Protein AF-A0A2D5CV37-F1 (afdb_monomer)

Foldseek 3Di:
DVVVVVVVVVVVVVVVPPPPPPVPDPQPWDWDFDADPVLPFFIWIWIARCPPPDPRHRPTLDIGGDDDDRFAFDDWDPDQDPQQWIWTAGDPPRKTWIWHCPPVSDIDGDDMD

Nearest PDB structures (foldseek):
  2ece-assembly1_A  TM=8.464E-01  e=9.595E-04  Sulfurisphaera tokodaii
  7o6z-assembly1_A  TM=6.064E-01  e=4.208E+00  Methylacidimicrobium sp. AP8
  4ggz-assembly4_D  TM=2.355E-01  e=1.710E+00  Bradyrhizobium diazoefficiens USDA 110
  1yby-assembly1_B  TM=2.446E-01  e=1.220E+00  Acetivibrio thermocellus
  6rk3-assembly1_A  TM=2.764E-01  e=2.142E+00  Staphylococcus aureus

Mean predicted aligned error: 9.81 Å

Secondary structure (DSSP, 8-state):
-HHHHHHHHHHHHHHTT------TT---EEEEEE--TTS-S--EEEEEE--TT-TTTT-EEEEEE-SS----EEE--SS--TT-EEEEEESSS--EEEEE-SSTTS-EEEEE-

Structure (mmCIF, N/CA/C/O backbone):
data_AF-A0A2D5CV37-F1
#
_entry.id   AF-A0A2D5CV37-F1
#
loop_
_atom_site.group_PDB
_atom_site.id
_atom_site.type_symbol
_atom_site.label_atom_id
_atom_site.label_alt_id
_atom_site.label_comp_id
_atom_site.label_asym_id
_atom_site.label_entity_id
_atom_site.label_seq_id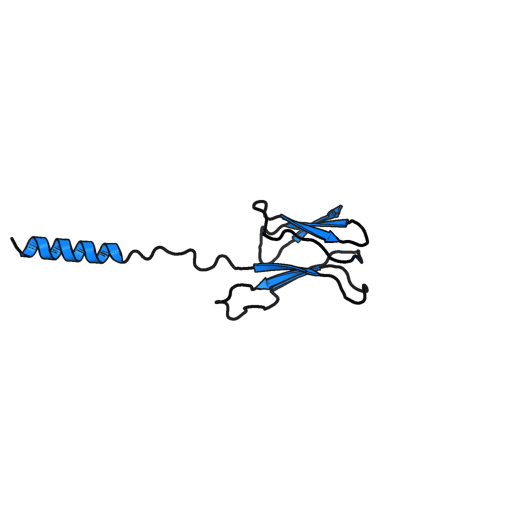
_atom_site.pdbx_PDB_ins_code
_atom_site.Cartn_x
_atom_site.Cartn_y
_atom_site.Cartn_z
_atom_site.occupancy
_atom_site.B_iso_or_equiv
_atom_site.auth_seq_id
_atom_site.auth_comp_id
_atom_site.auth_asym_id
_atom_site.auth_atom_id
_atom_site.pdbx_PDB_model_num
ATOM 1 N N . MET A 1 1 ? -40.318 1.553 53.764 1.00 58.28 1 MET A N 1
ATOM 2 C CA . MET A 1 1 ? -38.871 1.805 53.559 1.00 58.28 1 MET A CA 1
ATOM 3 C C . MET A 1 1 ? -38.221 0.873 52.531 1.00 58.28 1 MET A C 1
ATOM 5 O O . MET A 1 1 ? -37.416 1.357 51.756 1.00 58.28 1 MET A O 1
ATOM 9 N N . ILE A 1 2 ? -38.599 -0.409 52.435 1.00 59.62 2 ILE A N 1
ATOM 10 C CA . ILE A 1 2 ? -38.009 -1.390 51.488 1.00 59.62 2 ILE A CA 1
ATOM 11 C C . ILE A 1 2 ? -38.273 -1.068 49.996 1.00 59.62 2 ILE A C 1
ATOM 13 O O . ILE A 1 2 ? -37.419 -1.307 49.148 1.00 59.62 2 ILE A O 1
ATOM 17 N N . LYS A 1 3 ? -39.416 -0.447 49.667 1.00 54.56 3 LYS A N 1
ATOM 18 C CA . LYS A 1 3 ? -39.798 -0.093 48.282 1.00 54.56 3 LYS A CA 1
ATOM 19 C C . LYS A 1 3 ? -38.857 0.919 47.603 1.00 54.56 3 LYS A C 1
ATOM 21 O O . LYS A 1 3 ? -38.668 0.835 46.394 1.00 54.56 3 LYS A O 1
ATOM 26 N N . ASN A 1 4 ? -38.242 1.830 48.364 1.00 55.72 4 ASN A N 1
ATOM 27 C CA . ASN A 1 4 ? -37.338 2.846 47.806 1.00 55.72 4 ASN A CA 1
ATOM 28 C C . ASN A 1 4 ? -35.973 2.263 47.426 1.00 55.72 4 ASN A C 1
ATOM 30 O O . ASN A 1 4 ? -35.376 2.706 46.451 1.00 55.72 4 ASN A O 1
ATOM 34 N N . TYR A 1 5 ? -35.503 1.241 48.146 1.00 60.47 5 TYR A N 1
ATOM 35 C CA . TYR A 1 5 ? -34.242 0.573 47.824 1.00 60.47 5 TYR A CA 1
ATOM 36 C C . TYR A 1 5 ? -34.365 -0.326 46.593 1.00 60.47 5 TYR A C 1
ATOM 38 O O . TYR A 1 5 ? -33.418 -0.415 45.821 1.00 60.47 5 TYR A O 1
ATOM 46 N N . PHE A 1 6 ? -35.539 -0.924 46.358 1.00 66.88 6 PHE A N 1
ATOM 47 C CA . PHE A 1 6 ? -35.786 -1.748 45.171 1.00 66.88 6 PHE A CA 1
ATOM 48 C C . PHE A 1 6 ? -35.696 -0.935 43.869 1.00 66.88 6 PHE A C 1
ATOM 50 O O . PHE A 1 6 ? -35.052 -1.361 42.915 1.00 66.88 6 PHE A O 1
ATOM 57 N N . PHE A 1 7 ? -36.272 0.272 43.852 1.00 61.66 7 PHE A N 1
ATOM 58 C CA . PHE A 1 7 ? -36.174 1.177 42.701 1.00 61.66 7 PHE A CA 1
ATOM 59 C C . PHE A 1 7 ? -34.742 1.675 42.465 1.00 61.66 7 PHE A C 1
ATOM 61 O O . PHE A 1 7 ? -34.309 1.772 41.319 1.00 61.66 7 PHE A O 1
ATOM 68 N N . LEU A 1 8 ? -33.990 1.941 43.539 1.00 62.25 8 LEU A N 1
ATOM 69 C CA . LEU A 1 8 ? -32.593 2.370 43.448 1.00 62.25 8 LEU A CA 1
ATOM 70 C C . LEU A 1 8 ? -31.689 1.255 42.892 1.00 62.25 8 LEU A C 1
ATOM 72 O O . LEU A 1 8 ? -30.823 1.517 42.062 1.00 62.25 8 LEU A O 1
ATOM 76 N N . PHE A 1 9 ? -31.928 0.006 43.304 1.00 64.31 9 PHE A N 1
ATOM 77 C CA . PHE A 1 9 ? -31.191 -1.164 42.817 1.00 64.31 9 PHE A CA 1
ATOM 78 C C . PHE A 1 9 ? -31.482 -1.453 41.337 1.00 64.31 9 PHE A C 1
ATOM 80 O O . PHE A 1 9 ? -30.572 -1.767 40.573 1.00 64.31 9 PHE A O 1
ATOM 87 N N . LEU A 1 10 ? -32.740 -1.288 40.910 1.00 61.91 10 LEU A N 1
ATOM 88 C CA . LEU A 1 10 ? -33.144 -1.463 39.514 1.00 61.91 10 LEU A CA 1
ATOM 89 C C . LEU A 1 10 ? -32.559 -0.368 38.602 1.00 61.91 10 LEU A C 1
ATOM 91 O O . LEU A 1 10 ? -32.144 -0.659 37.483 1.00 61.91 10 LEU A O 1
ATOM 95 N N . ALA A 1 11 ? -32.457 0.872 39.092 1.00 62.03 11 ALA A N 1
ATOM 96 C CA . ALA A 1 11 ? -31.812 1.967 38.365 1.00 62.03 11 ALA A CA 1
ATOM 97 C C . ALA A 1 11 ? -30.294 1.751 38.194 1.00 62.03 11 ALA A C 1
ATOM 99 O O . ALA A 1 11 ? -29.752 2.043 37.132 1.00 62.03 11 ALA A O 1
ATOM 100 N N . LEU A 1 12 ? -29.614 1.184 39.199 1.00 61.34 12 LEU A N 1
ATOM 101 C CA . LEU A 1 12 ? -28.185 0.839 39.132 1.00 61.34 12 LEU A CA 1
ATOM 102 C C . LEU A 1 12 ? -27.886 -0.320 38.160 1.00 61.34 12 LEU A C 1
ATOM 104 O O . LEU A 1 12 ? -26.854 -0.302 37.489 1.00 61.34 12 LEU A O 1
ATOM 108 N N . LEU A 1 13 ? -28.801 -1.286 38.025 1.00 60.72 13 LEU A N 1
ATOM 109 C CA . LEU A 1 13 ? -28.701 -2.372 37.038 1.00 60.72 13 LEU A CA 1
ATOM 110 C C . LEU A 1 13 ? -28.776 -1.864 35.588 1.00 60.72 13 LEU A C 1
ATOM 112 O O . LEU A 1 13 ? -28.080 -2.389 34.722 1.00 60.72 13 LEU A O 1
ATOM 116 N N . LEU A 1 14 ? -29.564 -0.818 35.322 1.00 58.12 14 LEU A N 1
ATOM 117 C CA . LEU A 1 14 ? -29.719 -0.255 33.974 1.00 58.12 14 LEU A CA 1
ATOM 118 C C . LEU A 1 14 ? -28.495 0.555 33.505 1.00 58.12 14 LEU A C 1
ATOM 120 O O . LEU A 1 14 ? -28.245 0.630 32.306 1.00 58.12 14 LEU A O 1
ATOM 124 N N . ILE A 1 15 ? -27.695 1.109 34.424 1.00 58.72 15 ILE A N 1
ATOM 125 C CA . ILE A 1 15 ? -26.472 1.868 34.089 1.00 58.72 15 ILE A CA 1
ATOM 126 C C . ILE A 1 15 ? -25.312 0.929 33.701 1.00 58.72 15 ILE A C 1
ATOM 128 O O . ILE A 1 15 ? -24.423 1.308 32.942 1.00 58.72 15 ILE A O 1
ATOM 132 N N . SER A 1 16 ? -25.330 -0.331 34.147 1.00 56.81 16 SER A N 1
ATOM 133 C CA . SER A 1 16 ? -24.286 -1.310 33.792 1.00 56.81 16 SER A CA 1
ATOM 134 C C . SER A 1 16 ? -24.402 -1.848 32.360 1.00 56.81 16 SER A C 1
ATOM 136 O O . SER A 1 16 ? -23.530 -2.589 31.918 1.00 56.81 16 SER A O 1
ATOM 138 N N . CYS A 1 17 ? -25.451 -1.476 31.618 1.00 52.94 17 CYS A N 1
ATOM 139 C CA . CYS A 1 17 ? -25.650 -1.895 30.229 1.00 52.94 17 CYS A CA 1
ATOM 140 C C . CYS A 1 17 ? -25.248 -0.823 29.203 1.00 52.94 17 CYS A C 1
ATOM 142 O O . CYS A 1 17 ? -25.618 -0.906 28.033 1.00 52.94 17 CYS A O 1
ATOM 144 N N . THR A 1 18 ? -24.467 0.184 29.601 1.00 56.31 18 THR A N 1
ATOM 145 C CA . THR A 1 18 ? -23.720 0.969 28.615 1.00 56.31 18 THR A CA 1
ATOM 146 C C . THR A 1 18 ? -22.620 0.079 28.049 1.00 56.31 18 THR A C 1
ATOM 148 O O . THR A 1 18 ? -21.540 -0.034 28.624 1.00 56.31 18 THR A O 1
ATOM 151 N N . GLN A 1 19 ? -22.905 -0.585 26.925 1.00 58.88 19 GLN A N 1
ATOM 152 C CA . GLN A 1 19 ? -21.855 -1.137 26.083 1.00 58.88 19 GLN A CA 1
ATOM 153 C C . GLN A 1 19 ? -20.923 0.022 25.740 1.00 58.88 19 GLN A C 1
ATOM 155 O O . GLN A 1 19 ? -21.309 0.955 25.031 1.00 58.88 19 GLN A O 1
ATOM 160 N N . VAL A 1 20 ? -19.699 -0.015 26.266 1.00 55.16 20 VAL A N 1
ATOM 161 C CA . VAL A 1 20 ? -18.597 0.698 25.631 1.00 55.16 20 VAL A CA 1
ATOM 162 C C . VAL A 1 20 ? -18.643 0.213 24.191 1.00 55.16 20 VAL A C 1
ATOM 164 O O . VAL A 1 20 ? -18.463 -0.980 23.948 1.00 55.16 20 VAL A O 1
ATOM 167 N N . LYS A 1 21 ? -18.981 1.100 23.247 1.00 50.12 21 LYS A N 1
ATOM 168 C CA . LYS A 1 21 ? -18.695 0.842 21.841 1.00 50.12 21 LYS A CA 1
ATOM 169 C C . LYS A 1 21 ? -17.180 0.755 21.768 1.00 50.12 21 LYS A C 1
ATOM 171 O O . LYS A 1 21 ? -16.498 1.756 21.571 1.00 50.12 21 LYS A O 1
ATOM 176 N N . GLU A 1 22 ? -16.659 -0.440 22.013 1.00 52.16 22 GLU A N 1
ATOM 177 C CA . GLU A 1 22 ? -15.370 -0.839 21.500 1.00 52.16 22 GLU A CA 1
ATOM 178 C C . GLU A 1 22 ? -15.392 -0.432 20.028 1.00 52.16 22 GLU A C 1
ATOM 180 O O . GLU A 1 22 ? -16.432 -0.529 19.370 1.00 52.16 22 GLU A O 1
ATOM 185 N N . ASN A 1 23 ? -14.322 0.188 19.556 1.00 49.66 23 ASN A N 1
ATOM 186 C CA . ASN A 1 23 ? -14.250 0.681 18.192 1.00 49.66 23 ASN A CA 1
ATOM 187 C C . ASN A 1 23 ? -14.195 -0.552 17.277 1.00 49.66 23 ASN A C 1
ATOM 189 O O . ASN A 1 23 ? -13.116 -1.040 16.958 1.00 49.66 23 ASN A O 1
ATOM 193 N N . GLN A 1 24 ? -15.369 -1.132 17.0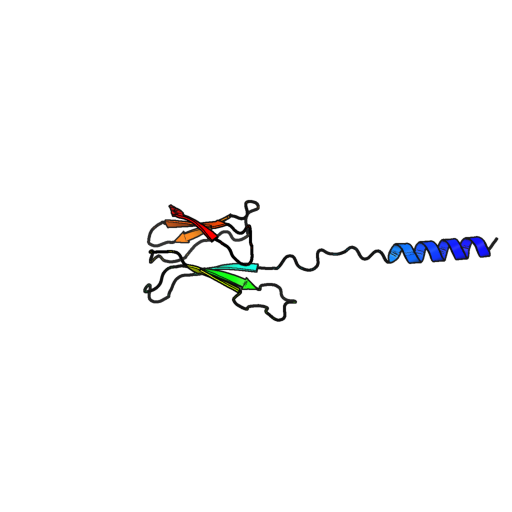16 1.00 46.75 24 GLN A N 1
ATOM 194 C CA . GLN A 1 24 ? -15.580 -2.373 16.290 1.00 46.75 24 GLN A CA 1
ATOM 195 C C . GLN A 1 24 ? -15.079 -2.125 14.871 1.00 46.75 24 GLN A C 1
ATOM 197 O O . GLN A 1 24 ? -15.737 -1.449 14.086 1.00 46.75 24 GLN A O 1
ATOM 202 N N . ASN A 1 25 ? -13.873 -2.630 14.623 1.00 52.81 25 ASN A N 1
ATOM 203 C CA . ASN A 1 25 ? -13.125 -2.560 13.380 1.00 52.81 25 ASN A CA 1
ATOM 204 C C . ASN A 1 25 ? -12.863 -1.149 12.838 1.00 52.81 25 ASN A C 1
ATOM 206 O O . ASN A 1 25 ? -13.547 -0.649 11.952 1.00 52.81 25 ASN A O 1
ATOM 210 N N . LYS A 1 26 ? -11.734 -0.560 13.259 1.00 58.59 26 LYS A N 1
ATOM 211 C CA . LYS A 1 26 ? -10.900 0.079 12.233 1.00 58.59 26 LYS A CA 1
ATOM 212 C C . LYS A 1 26 ? -10.521 -1.033 11.263 1.00 58.59 26 LYS A C 1
ATOM 214 O O . LYS A 1 26 ? -9.948 -2.010 11.741 1.00 58.59 26 LYS A O 1
ATOM 219 N N . ASP A 1 27 ? -10.849 -0.899 9.981 1.00 67.88 27 ASP A N 1
ATOM 220 C CA . ASP A 1 27 ? -10.439 -1.854 8.949 1.00 67.88 27 ASP A CA 1
ATOM 221 C C . ASP A 1 27 ? -8.965 -2.215 9.169 1.00 67.88 27 ASP A C 1
ATOM 223 O O . ASP A 1 27 ? -8.074 -1.362 9.089 1.00 67.88 27 ASP A O 1
ATOM 227 N N . GLN A 1 28 ? -8.715 -3.459 9.581 1.00 91.88 28 GLN A N 1
ATOM 228 C CA . GLN A 1 28 ? -7.360 -3.947 9.773 1.00 91.88 28 GLN A CA 1
ATOM 229 C C . GLN A 1 28 ? -6.838 -4.250 8.380 1.00 91.88 28 GLN A C 1
ATOM 231 O O . GLN A 1 28 ? -7.259 -5.214 7.754 1.00 91.88 28 GLN A O 1
ATOM 236 N N . LEU A 1 29 ? -5.967 -3.388 7.872 1.00 95.62 29 LEU A N 1
ATOM 237 C CA . LEU A 1 29 ? -5.423 -3.505 6.527 1.00 95.62 29 LEU A CA 1
ATOM 238 C C . LEU A 1 29 ? -3.946 -3.854 6.592 1.00 95.62 29 LEU A C 1
ATOM 240 O O . LEU A 1 29 ? -3.205 -3.342 7.435 1.00 95.62 29 LEU A O 1
ATOM 244 N N . LEU A 1 30 ? -3.522 -4.691 5.654 1.00 97.25 30 LEU A N 1
ATOM 245 C CA . LEU A 1 30 ? -2.123 -4.976 5.404 1.00 97.25 30 LEU A CA 1
ATOM 246 C C . LEU A 1 30 ? -1.718 -4.358 4.067 1.00 97.25 30 LEU A C 1
ATOM 248 O O . LEU A 1 30 ? -2.266 -4.700 3.020 1.00 97.25 30 LEU A O 1
ATOM 252 N N . TYR A 1 31 ? -0.729 -3.470 4.117 1.00 98.12 31 TYR A N 1
ATOM 253 C CA . TYR A 1 31 ? -0.099 -2.895 2.934 1.00 98.12 31 TYR A CA 1
ATOM 254 C C . TYR A 1 31 ? 1.183 -3.664 2.620 1.00 98.12 31 TYR A C 1
ATOM 256 O O . TYR A 1 31 ? 2.046 -3.806 3.488 1.00 98.12 31 TYR A O 1
ATOM 264 N N . ILE A 1 32 ? 1.323 -4.153 1.389 1.00 98.06 32 ILE A N 1
ATOM 265 C CA . ILE A 1 32 ? 2.455 -4.992 0.974 1.00 98.06 32 ILE A CA 1
ATOM 266 C C . ILE A 1 32 ? 3.129 -4.354 -0.235 1.00 98.06 32 ILE A C 1
ATOM 268 O O . ILE A 1 32 ? 2.483 -4.128 -1.255 1.00 98.06 32 ILE A O 1
ATOM 272 N N . TRP A 1 33 ? 4.429 -4.076 -0.128 1.00 97.44 33 TRP A N 1
ATOM 273 C CA . TRP A 1 33 ? 5.232 -3.622 -1.262 1.00 97.44 33 TRP A CA 1
ATOM 274 C C . TRP A 1 33 ? 5.740 -4.831 -2.044 1.00 97.44 33 TRP A C 1
ATOM 276 O O . TRP A 1 33 ? 6.460 -5.662 -1.490 1.00 97.44 33 TRP A O 1
ATOM 286 N N . MET A 1 34 ? 5.319 -4.958 -3.301 1.00 95.94 34 MET A N 1
ATOM 287 C CA . MET A 1 34 ? 5.537 -6.151 -4.116 1.00 95.94 34 MET A CA 1
ATOM 288 C C . MET A 1 34 ? 6.197 -5.801 -5.447 1.00 95.94 34 MET A C 1
ATOM 290 O O . MET A 1 34 ? 5.997 -4.716 -5.990 1.00 95.94 34 MET A O 1
ATOM 294 N N . HIS A 1 35 ? 6.964 -6.751 -5.975 1.00 93.56 35 HIS A N 1
ATOM 295 C CA . HIS A 1 35 ? 7.519 -6.702 -7.322 1.00 93.56 35 HIS A CA 1
ATOM 296 C C . HIS A 1 35 ? 7.095 -7.942 -8.107 1.00 93.56 35 HIS A C 1
ATOM 298 O O . HIS A 1 35 ? 6.806 -8.991 -7.522 1.00 93.56 35 HIS A O 1
ATOM 304 N N . ASP A 1 36 ? 7.075 -7.824 -9.432 1.00 90.62 36 ASP A N 1
ATOM 305 C CA . ASP A 1 36 ? 6.925 -8.975 -10.315 1.00 90.62 36 ASP A CA 1
ATOM 306 C C . ASP A 1 36 ? 8.175 -9.872 -10.257 1.00 90.62 36 ASP A C 1
ATOM 308 O O . ASP A 1 36 ? 9.305 -9.382 -10.206 1.00 90.62 36 ASP A O 1
ATOM 312 N N . ILE A 1 37 ? 7.987 -11.195 -10.267 1.00 88.94 37 ILE A N 1
ATOM 313 C CA . ILE A 1 37 ? 9.096 -12.157 -10.156 1.00 88.94 37 ILE A CA 1
ATOM 314 C C . ILE A 1 37 ? 9.995 -12.152 -11.400 1.00 88.94 37 ILE A C 1
ATOM 316 O O . ILE A 1 37 ? 11.197 -12.390 -11.283 1.00 88.94 37 ILE A O 1
ATOM 320 N N . GLY A 1 38 ? 9.409 -11.892 -12.574 1.00 90.94 38 GLY A N 1
ATOM 321 C CA . GLY A 1 38 ? 10.109 -11.794 -13.852 1.00 90.94 38 GLY A CA 1
ATOM 322 C C . GLY A 1 38 ? 10.762 -10.436 -14.074 1.00 90.94 38 GLY A C 1
ATOM 323 O O . GLY A 1 38 ? 11.598 -10.319 -14.964 1.00 90.94 38 GLY A O 1
ATOM 324 N N . PHE A 1 39 ? 10.433 -9.445 -13.235 1.00 89.69 39 PHE A N 1
ATOM 325 C CA . PHE A 1 39 ? 10.820 -8.049 -13.420 1.00 89.69 39 PHE A CA 1
ATOM 326 C C . PHE A 1 39 ? 10.287 -7.458 -14.743 1.00 89.69 39 PHE A C 1
ATOM 328 O O . PHE A 1 39 ? 10.850 -6.499 -15.266 1.00 89.69 39 PHE A O 1
ATOM 335 N N . ASP A 1 40 ? 9.188 -8.013 -15.267 1.00 89.44 40 ASP A N 1
ATOM 336 C CA . ASP A 1 40 ? 8.550 -7.564 -16.512 1.00 89.44 40 ASP A CA 1
ATOM 337 C C . ASP A 1 40 ? 7.490 -6.478 -16.254 1.00 89.44 40 ASP A C 1
ATOM 339 O O . ASP A 1 40 ? 7.192 -5.659 -17.125 1.00 89.44 40 ASP A O 1
ATOM 343 N N . GLY A 1 41 ? 6.901 -6.483 -15.053 1.00 89.88 41 GLY A N 1
ATOM 344 C CA . GLY A 1 41 ? 5.888 -5.527 -14.606 1.00 89.88 41 GLY A CA 1
ATOM 345 C C . GLY A 1 41 ? 6.416 -4.508 -13.587 1.00 89.88 41 GLY A C 1
ATOM 346 O O . GLY A 1 41 ? 7.459 -4.732 -12.968 1.00 89.88 41 GLY A O 1
ATOM 347 N N . PRO A 1 42 ? 5.688 -3.396 -13.375 1.00 92.75 42 PRO A N 1
ATOM 348 C CA . PRO A 1 42 ? 6.046 -2.417 -12.359 1.00 92.75 42 PRO A CA 1
ATOM 349 C C . PRO A 1 42 ? 5.869 -2.991 -10.951 1.00 92.75 42 PRO A C 1
ATOM 351 O O . PRO A 1 42 ? 5.020 -3.853 -10.708 1.00 92.75 42 PRO A O 1
ATOM 354 N N . ASN A 1 43 ? 6.613 -2.439 -9.995 1.00 95.00 43 ASN A N 1
ATOM 355 C CA . ASN A 1 43 ? 6.336 -2.678 -8.581 1.00 95.00 43 ASN A CA 1
ATOM 356 C C . ASN A 1 43 ? 4.993 -2.054 -8.179 1.00 95.00 43 ASN A C 1
ATOM 358 O O . ASN A 1 43 ? 4.527 -1.082 -8.780 1.00 95.00 43 ASN A O 1
ATOM 362 N N . PHE A 1 44 ? 4.350 -2.605 -7.155 1.00 96.25 44 PHE A N 1
ATOM 363 C CA . PHE A 1 44 ? 3.023 -2.160 -6.742 1.00 96.25 44 PHE A CA 1
ATOM 364 C C . PHE A 1 44 ? 2.785 -2.335 -5.246 1.00 96.25 44 PHE A C 1
ATOM 366 O O . PHE A 1 44 ? 3.302 -3.249 -4.598 1.00 96.25 44 PHE A O 1
ATOM 373 N N . LEU A 1 45 ? 1.976 -1.432 -4.694 1.00 97.88 45 LEU A N 1
ATOM 374 C CA . LEU A 1 45 ? 1.454 -1.547 -3.342 1.00 97.88 45 LEU A CA 1
ATOM 375 C C . LEU A 1 45 ? 0.157 -2.355 -3.387 1.00 97.88 45 LEU A C 1
ATOM 377 O O . LEU A 1 45 ? -0.798 -1.949 -4.045 1.00 97.88 45 LEU A O 1
ATOM 381 N N . SER A 1 46 ? 0.111 -3.478 -2.678 1.00 98.25 46 SER A N 1
ATOM 382 C CA . SER A 1 46 ? -1.122 -4.242 -2.464 1.00 98.25 46 SER A CA 1
ATOM 383 C C . SER A 1 46 ? -1.780 -3.848 -1.153 1.00 98.25 46 SER A C 1
ATOM 385 O O . SER A 1 46 ? -1.093 -3.705 -0.142 1.00 98.25 46 SER A O 1
ATOM 387 N N . VAL A 1 47 ? -3.106 -3.743 -1.160 1.00 98.38 47 VAL A N 1
ATOM 388 C CA . VAL A 1 47 ? -3.936 -3.576 0.037 1.00 98.38 47 VAL A CA 1
ATOM 389 C C . VAL A 1 47 ? -4.699 -4.871 0.265 1.00 98.38 47 VAL A C 1
ATOM 391 O O . VAL A 1 47 ? -5.422 -5.325 -0.619 1.00 98.38 47 VAL A O 1
ATOM 394 N N . VAL A 1 48 ? -4.536 -5.482 1.433 1.00 98.25 48 VAL A N 1
ATOM 395 C CA . VAL A 1 48 ? -5.172 -6.754 1.793 1.00 98.25 48 VAL A CA 1
ATOM 396 C C . VAL A 1 48 ? -6.011 -6.567 3.049 1.00 98.25 48 VAL A C 1
ATOM 398 O O . VAL A 1 48 ? -5.577 -5.909 3.996 1.00 98.25 48 VAL A O 1
ATOM 401 N N . ASP A 1 49 ? -7.197 -7.169 3.062 1.00 97.12 49 ASP A N 1
ATOM 402 C CA . ASP A 1 49 ? -8.017 -7.266 4.265 1.00 97.12 49 ASP A CA 1
ATOM 403 C C . ASP A 1 49 ? -7.316 -8.173 5.286 1.00 97.12 49 ASP A C 1
ATOM 405 O O . ASP A 1 49 ? -7.109 -9.365 5.050 1.00 97.12 49 ASP A O 1
ATOM 409 N N . ALA A 1 50 ? -6.920 -7.604 6.417 1.00 96.31 50 ALA A N 1
ATOM 410 C CA . ALA A 1 50 ? -6.253 -8.297 7.510 1.00 96.31 50 ALA A CA 1
ATOM 411 C C . ALA A 1 50 ? -7.140 -8.418 8.759 1.00 96.31 50 ALA A C 1
ATOM 413 O O . ALA A 1 50 ? -6.654 -8.845 9.806 1.00 96.31 50 ALA A O 1
ATOM 414 N N . ASN A 1 51 ? -8.427 -8.081 8.660 1.00 94.81 51 ASN A N 1
ATOM 415 C CA . ASN A 1 51 ? -9.378 -8.233 9.749 1.00 94.81 51 ASN A CA 1
ATOM 416 C C . ASN A 1 51 ? -9.804 -9.698 9.877 1.00 94.81 51 ASN A C 1
ATOM 418 O O . ASN A 1 51 ? -10.502 -10.224 9.013 1.00 94.81 51 ASN A O 1
ATOM 422 N N . ALA A 1 52 ? -9.403 -10.355 10.965 1.00 93.56 52 ALA A N 1
ATOM 423 C CA . ALA A 1 52 ? -9.688 -11.774 11.194 1.00 93.56 52 ALA A CA 1
ATOM 424 C C . ALA A 1 52 ? -11.191 -12.103 11.287 1.00 93.56 52 ALA A C 1
ATOM 426 O O . ALA A 1 52 ? -11.573 -13.246 11.044 1.00 93.56 52 ALA A O 1
ATOM 427 N N . ASP A 1 53 ? -12.031 -11.113 11.601 1.00 92.44 53 ASP A N 1
ATOM 428 C CA . ASP A 1 53 ? -13.487 -11.265 11.678 1.00 92.44 53 ASP A CA 1
ATOM 429 C C . ASP A 1 53 ? -14.189 -10.959 10.339 1.00 92.44 53 ASP A C 1
ATOM 431 O O . ASP A 1 53 ? -15.410 -11.085 10.232 1.00 92.44 53 ASP A O 1
ATOM 435 N N . SER A 1 54 ? -13.444 -10.534 9.312 1.00 91.88 54 SER A N 1
ATOM 436 C CA . SER A 1 54 ? -13.988 -10.239 7.986 1.00 91.88 54 SER A CA 1
ATOM 437 C C . SER A 1 54 ? -14.263 -11.517 7.192 1.00 91.88 54 SER A C 1
ATOM 439 O O . SER A 1 54 ? -13.403 -12.391 7.074 1.00 91.88 54 SER A O 1
ATOM 441 N N . GLU A 1 55 ? -15.422 -11.585 6.526 1.00 94.31 55 GLU A N 1
ATOM 442 C CA . GLU A 1 55 ? -15.707 -12.622 5.517 1.00 94.31 55 GLU A CA 1
ATOM 443 C C . GLU A 1 55 ? -14.715 -12.579 4.339 1.00 94.31 55 GLU A C 1
ATOM 445 O O . GLU A 1 55 ? -14.538 -13.570 3.630 1.00 94.31 55 GLU A O 1
ATOM 450 N N . ASN A 1 56 ? -14.044 -11.439 4.151 1.00 93.44 56 ASN A N 1
ATOM 451 C CA . ASN A 1 56 ? -13.034 -11.214 3.127 1.00 93.44 56 ASN A CA 1
ATOM 452 C C . ASN A 1 56 ? -11.602 -11.269 3.678 1.00 93.44 56 ASN A C 1
ATOM 454 O O . ASN A 1 56 ? -10.686 -10.824 2.990 1.00 93.44 56 ASN A O 1
ATOM 458 N N . TYR A 1 57 ? -11.369 -11.825 4.871 1.00 95.88 57 TYR A N 1
ATOM 459 C CA . TYR A 1 57 ? -10.019 -11.953 5.423 1.00 95.88 57 TYR A CA 1
ATOM 460 C C . TYR A 1 57 ? -9.031 -12.567 4.411 1.00 95.88 57 TYR A C 1
ATOM 462 O O . TYR A 1 57 ? -9.287 -13.600 3.782 1.00 95.88 57 TYR A O 1
ATOM 470 N N . GLY A 1 58 ? -7.887 -11.908 4.232 1.00 96.56 58 GLY A N 1
ATOM 471 C CA . GLY A 1 58 ? -6.843 -12.292 3.287 1.00 96.56 58 GLY A CA 1
ATOM 472 C C . GLY A 1 58 ? -7.184 -12.033 1.816 1.00 96.56 58 GLY A C 1
ATOM 473 O O . GLY A 1 58 ? -6.461 -12.500 0.933 1.00 96.56 58 GLY A O 1
ATOM 474 N N . ARG A 1 59 ? -8.286 -11.339 1.506 1.00 98.00 59 ARG A N 1
ATOM 475 C CA . ARG A 1 59 ? -8.609 -10.916 0.137 1.00 98.00 59 ARG A CA 1
ATOM 476 C C . ARG A 1 59 ? -7.860 -9.635 -0.217 1.00 98.00 59 ARG A C 1
ATOM 478 O O . ARG A 1 59 ? -7.737 -8.714 0.586 1.00 98.00 59 ARG A O 1
ATOM 485 N N . LEU A 1 60 ? -7.400 -9.587 -1.463 1.00 98.12 60 LEU A N 1
ATOM 486 C CA . LEU A 1 60 ? -6.869 -8.383 -2.087 1.00 98.12 60 LEU A CA 1
ATOM 487 C C . LEU A 1 60 ? -8.004 -7.369 -2.285 1.00 98.12 60 LEU A C 1
ATOM 489 O O . LEU A 1 60 ? -9.028 -7.703 -2.881 1.00 98.12 60 LEU A O 1
ATOM 493 N N . ILE A 1 61 ? -7.802 -6.155 -1.786 1.00 97.81 61 ILE A N 1
ATOM 494 C CA . ILE A 1 61 ? -8.728 -5.025 -1.896 1.00 97.81 61 ILE A CA 1
ATOM 495 C C . ILE A 1 61 ? -8.351 -4.155 -3.094 1.00 97.81 61 ILE A C 1
ATOM 497 O O . ILE A 1 61 ? -9.212 -3.832 -3.909 1.00 97.81 61 ILE A O 1
ATOM 501 N N . ASP A 1 62 ? -7.073 -3.786 -3.197 1.00 98.06 62 ASP A N 1
ATOM 502 C CA . ASP A 1 62 ? -6.571 -2.896 -4.244 1.00 98.06 62 ASP A CA 1
ATOM 503 C C . ASP A 1 62 ? -5.098 -3.180 -4.566 1.00 98.06 62 ASP A C 1
ATOM 505 O O . ASP A 1 62 ? -4.357 -3.737 -3.748 1.00 98.06 62 ASP A O 1
ATOM 509 N N . THR A 1 63 ? -4.674 -2.771 -5.759 1.00 97.62 63 THR A N 1
ATOM 510 C CA . THR A 1 63 ? -3.277 -2.773 -6.204 1.00 97.62 63 THR A CA 1
ATOM 511 C C . THR A 1 63 ? -2.965 -1.452 -6.877 1.00 97.62 63 THR A C 1
ATOM 513 O O . THR A 1 63 ? -3.577 -1.112 -7.890 1.00 97.62 63 THR A O 1
ATOM 516 N N . VAL A 1 64 ? -1.968 -0.742 -6.360 1.00 97.75 64 VAL A N 1
ATOM 517 C CA . VAL A 1 64 ? -1.553 0.559 -6.886 1.00 97.75 64 VAL A CA 1
ATOM 518 C C . VAL A 1 64 ? -0.150 0.423 -7.477 1.00 97.75 64 VAL A C 1
ATOM 520 O O . VAL A 1 64 ? 0.817 0.338 -6.715 1.00 97.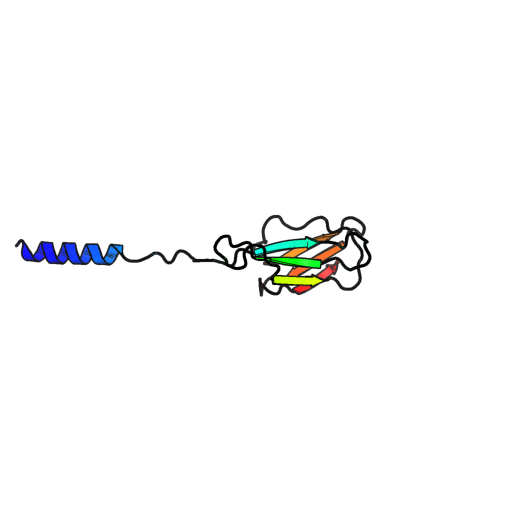75 64 VAL A O 1
ATOM 523 N N . PRO A 1 65 ? -0.016 0.343 -8.813 1.00 95.94 65 PRO A N 1
ATOM 524 C CA . PRO A 1 65 ? 1.282 0.225 -9.461 1.00 95.94 65 PRO A CA 1
ATOM 525 C C . PRO A 1 65 ? 2.018 1.565 -9.500 1.00 95.94 65 PRO A C 1
ATOM 527 O O . PRO A 1 65 ? 1.405 2.636 -9.495 1.00 95.94 65 PRO A O 1
ATOM 530 N N . VAL A 1 66 ? 3.344 1.497 -9.603 1.00 93.94 66 VAL A N 1
ATOM 531 C CA . VAL A 1 66 ? 4.158 2.628 -10.069 1.00 93.94 66 VAL A CA 1
ATOM 532 C C . VAL A 1 66 ? 4.156 2.677 -11.596 1.00 93.94 66 VAL A C 1
ATOM 534 O O . VAL A 1 66 ? 3.771 1.713 -12.253 1.00 93.94 66 VAL A O 1
ATOM 537 N N . TYR A 1 67 ? 4.565 3.808 -12.169 1.00 82.88 67 TYR A N 1
ATOM 538 C CA . TYR A 1 67 ? 4.445 4.020 -13.611 1.00 82.88 67 TYR A CA 1
ATOM 539 C C . TYR A 1 67 ? 5.508 3.267 -14.428 1.00 82.88 67 TYR A C 1
ATOM 541 O O . TYR A 1 67 ? 5.135 2.458 -15.267 1.00 82.88 67 TYR A O 1
ATOM 549 N N . ASP A 1 68 ? 6.806 3.479 -14.169 1.00 71.69 68 ASP A N 1
ATOM 550 C CA . ASP A 1 68 ? 7.858 3.108 -15.141 1.00 71.69 68 ASP A CA 1
ATOM 551 C C . ASP A 1 68 ? 9.091 2.416 -14.540 1.00 71.69 68 ASP A C 1
ATOM 553 O O . ASP A 1 68 ? 10.176 2.444 -15.123 1.00 71.69 68 ASP A O 1
ATOM 557 N N . THR A 1 69 ? 8.959 1.771 -13.382 1.00 69.44 69 THR A N 1
ATOM 558 C CA . THR A 1 69 ? 10.134 1.230 -12.697 1.00 69.44 69 THR A CA 1
ATOM 559 C C . THR A 1 69 ? 10.065 -0.265 -12.464 1.00 69.44 69 THR A C 1
ATOM 561 O O . THR A 1 69 ? 9.165 -0.778 -11.800 1.00 69.44 69 THR A O 1
ATOM 564 N N . VAL A 1 70 ? 11.116 -0.931 -12.930 1.00 70.31 70 VAL A N 1
ATOM 565 C CA . VAL A 1 70 ? 11.486 -2.280 -12.530 1.00 70.31 70 VAL A CA 1
ATOM 566 C C . VAL A 1 70 ? 12.532 -2.156 -11.422 1.00 70.31 70 VAL A C 1
ATOM 568 O O . VAL A 1 70 ? 13.680 -1.779 -11.659 1.00 70.31 70 VAL A O 1
ATOM 571 N N . GLY A 1 71 ? 12.121 -2.416 -10.185 1.00 79.06 71 GLY A N 1
ATOM 572 C CA . GLY A 1 71 ? 12.997 -2.470 -9.016 1.00 79.06 71 GLY A CA 1
ATOM 573 C C . GLY A 1 71 ? 12.747 -3.748 -8.226 1.00 79.06 71 GLY A C 1
ATOM 574 O O . GLY A 1 71 ? 11.779 -4.455 -8.472 1.00 79.06 71 GLY A O 1
ATOM 575 N N . MET A 1 72 ? 13.587 -4.060 -7.244 1.00 91.50 72 MET A N 1
ATOM 576 C CA . MET A 1 72 ? 13.263 -5.120 -6.282 1.00 91.50 72 MET A CA 1
ATOM 577 C C . MET A 1 72 ? 12.564 -4.480 -5.088 1.00 91.50 72 MET A C 1
ATOM 579 O O . MET A 1 72 ? 13.239 -3.882 -4.251 1.00 91.50 72 MET A O 1
ATOM 583 N N . ALA A 1 73 ? 11.236 -4.594 -5.020 1.00 94.75 73 ALA A N 1
ATOM 584 C CA . ALA A 1 73 ? 10.472 -4.161 -3.855 1.00 94.75 73 ALA A CA 1
ATOM 585 C C . ALA A 1 73 ? 11.047 -4.806 -2.586 1.00 94.75 73 ALA A C 1
ATOM 587 O O . ALA A 1 73 ? 11.182 -6.030 -2.531 1.00 94.75 73 ALA A O 1
ATOM 588 N N . HIS A 1 74 ? 11.435 -3.995 -1.593 1.00 95.12 74 HIS A N 1
ATOM 589 C CA . HIS A 1 74 ? 12.220 -4.505 -0.465 1.00 95.12 74 HIS A CA 1
ATOM 590 C C . HIS A 1 74 ? 11.781 -3.990 0.909 1.00 95.12 74 HIS A C 1
ATOM 592 O O . HIS A 1 74 ? 11.543 -4.790 1.814 1.00 95.12 74 HIS A O 1
ATOM 598 N N . HIS A 1 75 ? 11.647 -2.672 1.091 1.00 96.44 75 HIS A N 1
ATOM 599 C CA . HIS A 1 75 ? 11.346 -2.099 2.408 1.00 96.44 75 HIS A CA 1
ATOM 600 C C . HIS A 1 75 ? 10.121 -1.193 2.405 1.00 96.44 75 HIS A C 1
ATOM 602 O O . HIS A 1 75 ? 9.958 -0.335 1.545 1.00 96.44 75 HIS A O 1
ATOM 608 N N . THR A 1 76 ? 9.308 -1.338 3.445 1.00 95.75 76 THR A N 1
ATOM 609 C CA . THR A 1 76 ? 8.186 -0.464 3.799 1.00 95.75 76 THR A CA 1
ATOM 610 C C . THR A 1 76 ? 8.114 -0.374 5.332 1.00 95.75 76 THR A C 1
ATOM 612 O O . THR A 1 76 ? 8.641 -1.273 6.002 1.00 95.75 76 THR A O 1
ATOM 615 N N . PRO A 1 77 ? 7.530 0.680 5.933 1.00 94.44 77 PRO A N 1
ATOM 616 C CA . PRO A 1 77 ? 7.320 0.731 7.375 1.00 94.44 77 PRO A CA 1
ATOM 617 C C . PRO A 1 77 ? 6.584 -0.507 7.904 1.00 94.44 77 PRO A C 1
ATOM 619 O O . PRO A 1 77 ? 5.635 -0.985 7.290 1.00 94.44 77 PRO A O 1
ATOM 622 N N . LEU A 1 78 ? 6.987 -0.992 9.084 1.00 93.81 78 LEU A N 1
ATOM 623 C CA . LEU A 1 78 ? 6.318 -2.121 9.752 1.00 93.81 78 LEU A CA 1
ATOM 624 C C . LEU A 1 78 ? 4.888 -1.785 10.200 1.00 93.81 78 LEU A C 1
ATOM 626 O O . LEU A 1 78 ? 4.032 -2.660 10.261 1.00 93.81 78 LEU A O 1
ATOM 630 N N . PHE A 1 79 ? 4.643 -0.517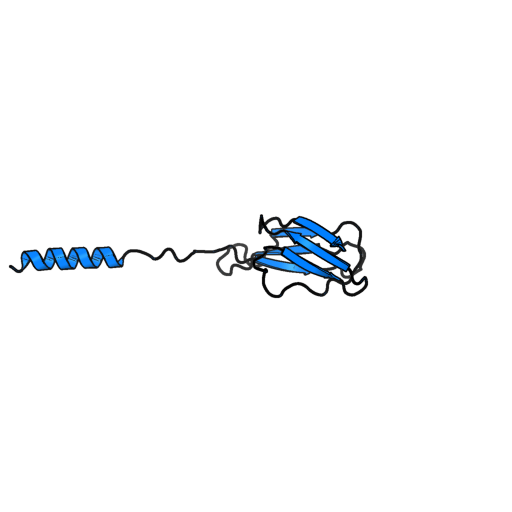 10.528 1.00 94.25 79 PHE A N 1
ATOM 631 C CA . PHE A 1 79 ? 3.338 0.004 10.918 1.00 94.25 79 PHE A CA 1
ATOM 632 C C . PHE A 1 79 ? 3.036 1.245 10.091 1.00 94.25 79 PHE A C 1
ATOM 634 O O . PHE A 1 79 ? 3.957 2.000 9.771 1.00 94.25 79 PHE A O 1
ATOM 641 N N . LEU A 1 80 ? 1.753 1.483 9.803 1.00 93.19 80 LEU A N 1
ATOM 642 C CA . LEU A 1 80 ? 1.327 2.713 9.146 1.00 93.19 80 LEU A CA 1
ATOM 643 C C . LEU A 1 80 ? 1.709 3.915 10.031 1.00 93.19 80 LEU A C 1
ATOM 645 O O . LEU A 1 80 ? 1.224 4.007 11.165 1.00 93.19 80 LEU A O 1
ATOM 649 N N . PRO A 1 81 ? 2.578 4.827 9.557 1.00 93.12 81 PRO A N 1
ATOM 650 C CA . PRO A 1 81 ? 2.947 6.004 10.328 1.00 93.12 81 PRO A CA 1
ATOM 651 C C . PRO A 1 81 ? 1.729 6.892 10.599 1.00 93.12 81 PRO A C 1
ATOM 653 O O . PRO A 1 81 ? 0.786 6.929 9.810 1.00 93.12 81 PRO A O 1
ATOM 656 N N . SER A 1 82 ? 1.763 7.682 11.676 1.00 93.56 82 SER A N 1
ATOM 657 C CA . SER A 1 82 ? 0.672 8.616 12.008 1.00 93.56 82 SER A CA 1
ATOM 658 C C . SER A 1 82 ? 0.434 9.695 10.945 1.00 93.56 82 SER A C 1
ATOM 660 O O . SER A 1 82 ? -0.625 10.315 10.945 1.00 93.56 82 SER A O 1
ATOM 662 N N . SER A 1 83 ? 1.394 9.909 10.040 1.00 95.94 83 SER A N 1
ATOM 663 C CA . SER A 1 83 ? 1.232 10.766 8.864 1.00 95.94 83 SER A CA 1
ATOM 664 C C . SER A 1 83 ? 0.281 10.189 7.813 1.00 95.94 83 SER A C 1
ATOM 666 O O . SER A 1 83 ? -0.142 10.932 6.937 1.00 95.94 83 SER A O 1
ATOM 668 N N . GLY A 1 84 ? -0.020 8.886 7.853 1.00 96.12 84 GLY A N 1
ATOM 669 C CA . GLY A 1 84 ? -0.759 8.201 6.791 1.00 96.12 84 GLY A CA 1
ATOM 670 C C . GLY A 1 84 ? 0.043 8.032 5.496 1.00 96.12 84 GLY A C 1
ATOM 671 O O . GLY A 1 84 ? -0.538 7.704 4.463 1.00 96.12 84 GLY A O 1
ATOM 672 N N . LEU A 1 85 ? 1.362 8.249 5.531 1.00 98.12 85 LEU A N 1
ATOM 673 C CA . LEU A 1 85 ? 2.236 8.089 4.370 1.00 98.12 85 LEU A CA 1
ATOM 674 C C . LEU A 1 85 ? 3.034 6.789 4.460 1.00 98.12 85 LEU A C 1
ATOM 676 O O . LEU A 1 85 ? 3.691 6.524 5.468 1.00 98.12 85 LEU A O 1
ATOM 680 N N . ILE A 1 86 ? 3.019 6.011 3.383 1.00 98.25 86 ILE A N 1
ATOM 681 C CA . ILE A 1 86 ? 3.836 4.805 3.228 1.00 98.25 86 ILE A CA 1
ATOM 682 C C . ILE A 1 86 ? 5.025 5.136 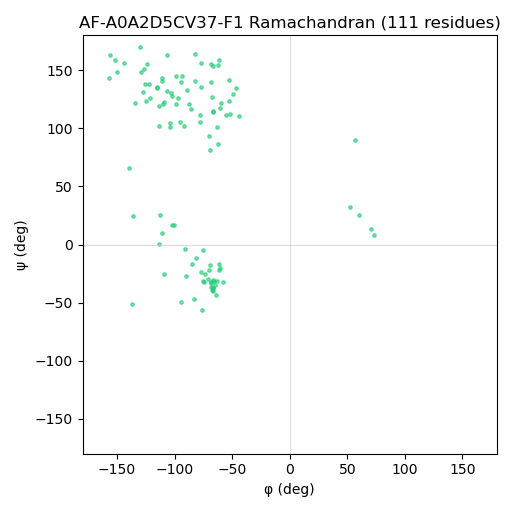2.332 1.00 98.25 86 ILE A C 1
ATOM 684 O O . ILE A 1 86 ? 4.841 5.635 1.224 1.00 98.25 86 ILE A O 1
ATOM 688 N N . TYR A 1 87 ? 6.231 4.819 2.804 1.00 97.56 87 TYR A N 1
ATOM 689 C CA . TYR A 1 87 ? 7.479 4.957 2.053 1.00 97.56 87 TYR A CA 1
ATOM 690 C C . TYR A 1 87 ? 7.934 3.575 1.592 1.00 97.56 87 TYR A C 1
ATOM 692 O O . TYR A 1 87 ? 8.473 2.799 2.381 1.00 97.56 87 TYR A O 1
ATOM 700 N N . ALA A 1 88 ? 7.680 3.263 0.329 1.00 96.94 88 ALA A N 1
ATOM 701 C CA . ALA A 1 88 ? 7.996 1.983 -0.279 1.00 96.94 88 ALA A CA 1
ATOM 702 C C . ALA A 1 88 ? 9.308 2.093 -1.061 1.00 96.94 88 ALA A C 1
ATOM 704 O O . ALA A 1 88 ? 9.428 2.924 -1.957 1.00 96.94 88 ALA A O 1
ATOM 705 N N . ASN A 1 89 ? 10.296 1.284 -0.694 1.00 95.75 89 ASN A N 1
ATOM 706 C CA . ASN A 1 89 ? 11.662 1.394 -1.187 1.00 95.75 89 ASN A CA 1
ATOM 707 C C . ASN A 1 89 ? 12.033 0.164 -2.001 1.00 95.75 89 ASN A C 1
ATOM 709 O O . ASN A 1 89 ? 11.816 -0.984 -1.584 1.00 95.75 89 ASN A O 1
ATOM 713 N N . ASP A 1 90 ? 12.661 0.434 -3.130 1.00 94.44 90 ASP A N 1
ATOM 714 C CA . ASP A 1 90 ? 13.267 -0.562 -3.989 1.00 94.44 90 ASP A CA 1
ATOM 715 C C . ASP A 1 90 ? 14.753 -0.736 -3.656 1.00 94.44 90 ASP A C 1
ATOM 717 O O . ASP A 1 90 ? 15.458 0.219 -3.332 1.00 94.44 90 ASP A O 1
ATOM 721 N N . PHE A 1 91 ? 15.256 -1.965 -3.777 1.00 92.56 91 PHE A N 1
ATOM 722 C CA . PHE A 1 91 ? 16.666 -2.270 -3.532 1.00 92.56 91 PHE A CA 1
ATOM 723 C C . PHE A 1 91 ? 17.562 -1.990 -4.751 1.00 92.56 91 PHE A C 1
ATOM 725 O O . PHE A 1 91 ? 18.612 -1.375 -4.613 1.00 92.56 91 PHE A O 1
ATOM 732 N N . HIS A 1 92 ? 17.171 -2.421 -5.958 1.00 89.94 92 HIS A N 1
ATOM 733 C CA . HIS A 1 92 ? 18.052 -2.364 -7.141 1.00 89.94 92 HIS A CA 1
ATOM 734 C C . HIS A 1 92 ? 18.309 -0.958 -7.700 1.00 89.94 92 HIS A C 1
ATOM 736 O O . HIS A 1 92 ? 19.356 -0.727 -8.298 1.00 89.94 92 HIS A O 1
ATOM 742 N N . ASN A 1 93 ? 17.365 -0.036 -7.547 1.00 86.25 93 ASN A N 1
ATOM 743 C CA . ASN A 1 93 ? 17.426 1.307 -8.136 1.00 86.25 93 ASN A CA 1
ATOM 744 C C . ASN A 1 93 ? 17.555 2.412 -7.069 1.00 86.25 93 ASN A C 1
ATOM 746 O O . ASN A 1 93 ? 17.615 3.583 -7.429 1.00 86.25 93 ASN A O 1
ATOM 750 N N . SER A 1 94 ? 17.603 2.045 -5.780 1.00 90.62 94 SER A N 1
ATOM 751 C CA . SER A 1 94 ? 17.622 2.973 -4.640 1.00 90.62 94 SER A CA 1
ATOM 752 C C . SER A 1 94 ? 16.491 4.012 -4.655 1.00 90.62 94 SER A C 1
ATOM 754 O O . SER A 1 94 ? 16.690 5.137 -4.200 1.00 90.62 94 SER A O 1
ATOM 756 N N . HIS A 1 95 ? 15.322 3.654 -5.189 1.00 93.56 95 HIS A N 1
ATOM 757 C CA . HIS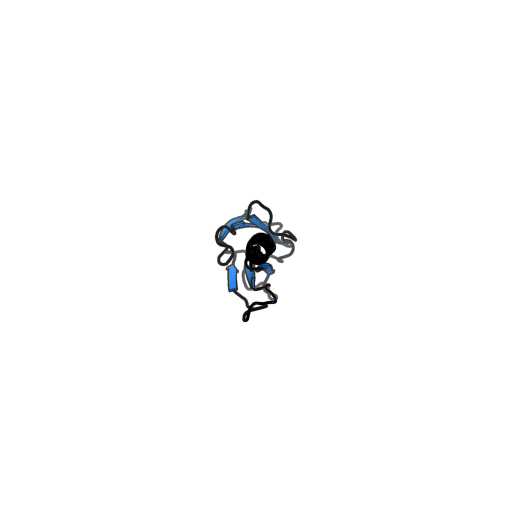 A 1 95 ? 14.198 4.569 -5.385 1.00 93.56 95 HIS A CA 1
ATOM 758 C C . HIS A 1 95 ? 13.163 4.443 -4.268 1.00 93.56 95 HIS A C 1
ATOM 760 O O . HIS A 1 95 ? 12.895 3.342 -3.774 1.00 93.56 95 HIS A O 1
ATOM 766 N N . THR A 1 96 ? 12.545 5.564 -3.897 1.00 95.69 96 THR A N 1
ATOM 767 C CA . THR A 1 96 ? 11.457 5.615 -2.913 1.00 95.69 96 THR A CA 1
ATOM 768 C C . THR A 1 96 ? 10.157 6.078 -3.554 1.00 95.69 96 THR A C 1
ATOM 770 O O . THR A 1 96 ? 10.116 7.091 -4.248 1.00 95.69 96 THR A O 1
ATOM 773 N N . TYR A 1 97 ? 9.060 5.391 -3.251 1.00 96.81 97 TYR A N 1
ATOM 774 C CA . TYR A 1 97 ? 7.698 5.794 -3.595 1.00 96.81 97 TYR A CA 1
ATOM 775 C C . TYR A 1 97 ? 6.926 6.172 -2.342 1.00 96.81 97 TYR A C 1
ATOM 777 O O . TYR A 1 97 ? 7.030 5.508 -1.310 1.00 96.81 97 TYR A O 1
ATOM 785 N N . VAL A 1 98 ? 6.121 7.226 -2.446 1.00 97.81 98 VAL A N 1
ATOM 786 C CA . VAL A 1 98 ? 5.294 7.716 -1.345 1.00 97.81 98 VAL A CA 1
ATOM 787 C C . VAL A 1 98 ? 3.826 7.526 -1.691 1.00 97.81 98 VAL A C 1
ATOM 789 O O . VAL A 1 98 ? 3.328 8.107 -2.658 1.00 97.81 98 VAL A O 1
ATOM 792 N N . TYR A 1 99 ? 3.131 6.740 -0.872 1.00 98.38 99 TYR 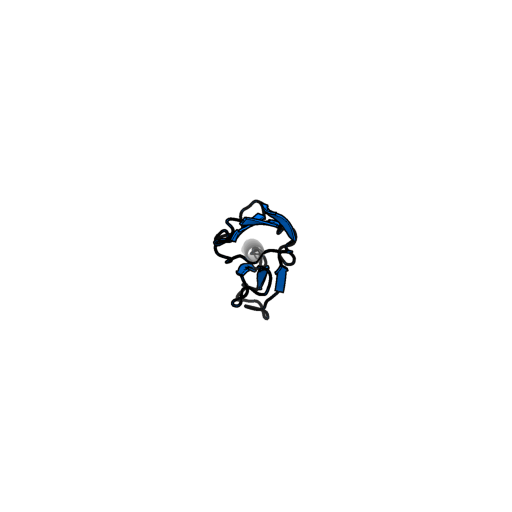A N 1
ATOM 793 C CA . TYR A 1 99 ? 1.691 6.535 -0.980 1.00 98.38 99 TYR A CA 1
ATOM 794 C C . TYR A 1 99 ? 0.957 7.267 0.140 1.00 98.38 99 TYR A C 1
ATOM 796 O O . TYR A 1 99 ? 1.325 7.143 1.307 1.00 98.38 99 TYR A O 1
ATOM 804 N N . ASP A 1 100 ? -0.092 8.003 -0.218 1.00 98.38 100 ASP A N 1
ATOM 805 C CA . ASP A 1 100 ? -1.043 8.596 0.722 1.00 98.38 100 ASP A CA 1
ATOM 806 C C . ASP A 1 100 ? -2.190 7.617 1.008 1.00 98.38 100 ASP A C 1
ATOM 808 O O . ASP A 1 100 ? -2.748 7.036 0.076 1.00 98.38 100 ASP A O 1
ATOM 812 N N . THR A 1 101 ? -2.531 7.438 2.288 1.00 97.44 101 THR A N 1
ATOM 813 C CA . THR A 1 101 ? -3.585 6.517 2.763 1.00 97.44 101 THR A CA 1
ATOM 814 C C . THR A 1 101 ? -4.790 7.248 3.366 1.00 97.44 101 THR A C 1
ATOM 816 O O . THR A 1 101 ? -5.508 6.690 4.195 1.00 97.44 101 THR A O 1
ATOM 819 N N . SER A 1 102 ? -5.044 8.500 2.961 1.00 96.31 102 SER A N 1
ATOM 820 C CA . SER A 1 102 ? -6.222 9.257 3.416 1.00 96.31 102 SER A CA 1
ATOM 821 C C . SER A 1 102 ? -7.538 8.537 3.090 1.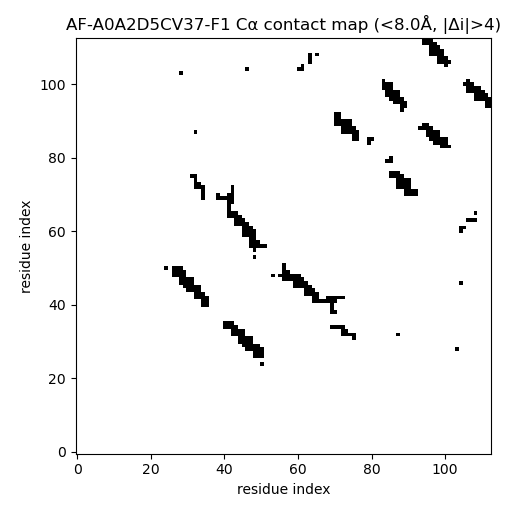00 96.31 102 SER A C 1
ATOM 823 O O . SER A 1 102 ? -8.497 8.637 3.854 1.00 96.31 102 SER A O 1
ATOM 825 N N . ASP A 1 103 ? -7.570 7.796 1.977 1.00 95.81 103 ASP A N 1
ATOM 826 C CA . ASP A 1 103 ? -8.509 6.693 1.753 1.00 95.81 103 ASP A CA 1
ATOM 827 C C . ASP A 1 103 ? -7.737 5.371 1.936 1.00 95.81 103 ASP A C 1
ATOM 829 O O . ASP A 1 103 ? -6.937 5.012 1.066 1.00 95.81 103 ASP A O 1
ATOM 833 N N . PRO A 1 104 ? -7.917 4.657 3.061 1.00 94.19 104 PRO A N 1
ATOM 834 C CA . PRO A 1 104 ? -7.093 3.496 3.387 1.00 94.19 104 PRO A CA 1
ATOM 835 C C . PRO A 1 104 ? -7.367 2.294 2.468 1.00 9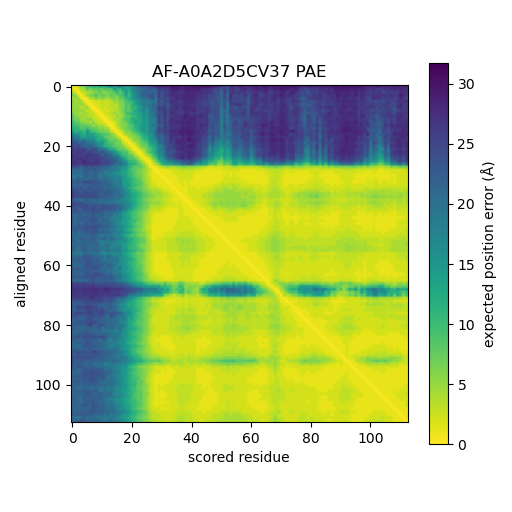4.19 104 PRO A C 1
ATOM 837 O O . PRO A 1 104 ? -6.497 1.445 2.290 1.00 94.19 104 PRO A O 1
ATOM 840 N N . LEU A 1 105 ? -8.543 2.233 1.833 1.00 95.69 105 LEU A N 1
ATOM 841 C CA . LEU A 1 105 ? -8.891 1.170 0.885 1.00 95.69 105 LEU A CA 1
ATOM 842 C C . LEU A 1 105 ? -8.395 1.465 -0.535 1.00 95.69 105 LEU A C 1
ATOM 844 O O . LEU A 1 105 ? -8.372 0.558 -1.362 1.00 95.69 105 LEU A O 1
ATOM 848 N N . LYS A 1 106 ? -8.044 2.725 -0.824 1.00 97.00 106 LYS A N 1
ATOM 849 C CA . LYS A 1 106 ? -7.624 3.206 -2.149 1.00 97.00 106 LYS A CA 1
ATOM 850 C C . LYS A 1 106 ? -6.460 4.195 -2.033 1.00 97.00 106 LYS A C 1
ATOM 852 O O . LYS A 1 106 ? -6.632 5.388 -2.328 1.00 97.00 106 LYS A O 1
ATOM 857 N N . PRO A 1 107 ? -5.281 3.733 -1.578 1.00 97.81 107 PRO A N 1
ATOM 858 C CA . PRO A 1 107 ? -4.119 4.592 -1.448 1.00 97.81 107 PRO A CA 1
ATOM 859 C C . PRO A 1 107 ? -3.698 5.167 -2.802 1.00 97.81 107 PRO A C 1
ATOM 861 O O . PRO A 1 107 ? -4.017 4.639 -3.866 1.00 97.81 107 PRO A O 1
ATOM 864 N N . LYS A 1 108 ? -2.964 6.278 -2.778 1.00 98.31 108 LYS A N 1
ATOM 865 C CA . LYS A 1 108 ? -2.544 6.975 -4.001 1.00 98.31 108 LYS A CA 1
ATOM 866 C C . LYS A 1 108 ? -1.051 7.209 -4.001 1.00 98.31 108 LYS A C 1
ATOM 868 O O . LYS A 1 108 ? -0.522 7.749 -3.035 1.00 98.31 108 LYS A O 1
ATOM 873 N N . LEU A 1 109 ? -0.387 6.870 -5.102 1.00 97.69 109 LEU A N 1
ATOM 874 C CA . LEU A 1 109 ? 0.993 7.280 -5.339 1.00 97.69 109 LEU A CA 1
ATOM 875 C C . LEU A 1 109 ? 1.027 8.805 -5.509 1.00 97.69 109 LEU A C 1
ATOM 877 O O . LEU A 1 109 ? 0.448 9.336 -6.457 1.00 97.69 109 LEU A O 1
ATOM 881 N N . THR A 1 110 ? 1.667 9.512 -4.579 1.00 97.69 110 THR A N 1
ATOM 882 C CA . THR A 1 110 ? 1.703 10.986 -4.565 1.00 97.69 110 THR A CA 1
ATOM 883 C C . THR A 1 110 ? 3.068 11.556 -4.910 1.00 97.69 110 THR A C 1
ATOM 885 O O . THR A 1 110 ? 3.146 12.687 -5.387 1.00 97.69 110 THR A O 1
ATOM 888 N N . ASN A 1 111 ? 4.142 10.800 -4.676 1.00 96.50 111 ASN A N 1
ATOM 889 C CA . ASN A 1 111 ? 5.499 11.242 -4.964 1.00 96.50 111 ASN A CA 1
ATOM 890 C C . ASN A 1 111 ? 6.453 10.058 -5.165 1.00 96.50 111 ASN A C 1
ATOM 892 O O . ASN A 1 111 ? 6.163 8.936 -4.745 1.00 96.50 111 ASN A O 1
ATOM 896 N N . SER A 1 112 ? 7.612 10.325 -5.762 1.00 94.62 112 SER A N 1
ATOM 897 C CA . SER A 1 112 ? 8.718 9.376 -5.837 1.00 94.62 112 SER A CA 1
ATOM 898 C C . SER A 1 112 ? 10.052 10.096 -6.053 1.00 94.62 112 SER A C 1
ATOM 900 O O . SER A 1 112 ? 10.068 11.083 -6.792 1.00 94.62 112 SER A O 1
ATOM 902 N N . PHE A 1 113 ? 11.140 9.622 -5.447 1.00 93.69 113 PHE A N 1
ATOM 903 C CA . PHE A 1 113 ? 12.464 10.254 -5.508 1.00 93.69 113 PHE A CA 1
ATOM 904 C C . PHE A 1 113 ? 13.608 9.253 -5.336 1.00 93.69 113 PHE A C 1
ATOM 906 O O . PHE A 1 113 ? 13.354 8.148 -4.798 1.00 93.69 113 PHE A O 1
#

pLDDT: mean 85.38, std 16.32, range [46.75, 98.38]

Sequence (113 aa):
MIKNYFFLFLALLLISCTQVKENQNKDQLLYIWMHDIGFDGPNFLSVVDANADSENYGRLIDTVPVYDTVGMAHHTPLFLPSSGLIYANDFHNSHTYVYDTSDPLKPKLTNSF

Solvent-accessible surface area (backbone atoms only — not comparable to full-atom values): 6737 Å² total; per-residue (Å²): 120,70,72,64,54,54,56,52,52,55,56,56,60,62,64,72,67,66,74,75,78,64,79,80,69,71,83,40,68,41,78,43,71,38,47,44,94,83,55,83,45,46,26,29,41,36,35,27,34,57,30,86,89,44,98,54,48,75,36,78,71,39,73,46,66,52,90,88,47,70,42,43,46,69,47,60,69,95,59,88,44,96,83,40,52,45,55,39,28,26,64,78,70,69,37,37,37,33,30,41,35,92,46,75,76,63,54,39,84,75,50,70,92

Radius of gyration: 23.45 Å; Cα contacts (8 Å, |Δi|>4): 194; chains: 1; bounding box: 58×24×70 Å